Protein AF-A0A450TXM8-F1 (afdb_monomer)

pLDDT: mean 93.65, std 6.19, range [65.19, 98.56]

Mean predicted aligned error: 3.24 Å

Organism: NCBI:txid2126338

Structure (mmCIF, N/CA/C/O backbone):
data_AF-A0A450TXM8-F1
#
_entry.id   AF-A0A450TXM8-F1
#
loop_
_atom_site.group_PDB
_atom_site.id
_atom_site.type_symbol
_atom_site.label_atom_id
_atom_site.label_alt_id
_atom_site.label_comp_id
_atom_site.label_asym_id
_atom_site.label_entity_id
_atom_site.label_seq_id
_atom_site.pdbx_PDB_ins_code
_atom_site.Cartn_x
_atom_site.Cartn_y
_atom_site.Cartn_z
_atom_site.occupancy
_atom_site.B_iso_or_equiv
_atom_site.auth_seq_id
_atom_site.auth_comp_id
_atom_site.auth_asym_id
_atom_site.auth_atom_id
_atom_site.pdbx_PDB_model_num
ATOM 1 N N 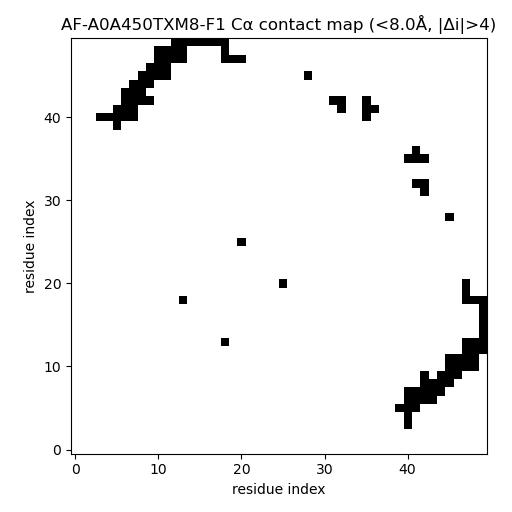. MET A 1 1 ? -24.879 -0.483 -4.703 1.00 65.19 1 MET A N 1
ATOM 2 C CA . MET A 1 1 ? -24.488 -0.837 -3.320 1.00 65.19 1 MET A CA 1
ATOM 3 C C . MET A 1 1 ? -22.971 -0.736 -3.232 1.00 65.19 1 MET A C 1
ATOM 5 O O . MET A 1 1 ? -22.314 -1.265 -4.118 1.00 65.19 1 MET A O 1
ATOM 9 N N . ILE A 1 2 ? -22.421 0.005 -2.268 1.00 79.94 2 ILE A N 1
ATOM 10 C CA . ILE A 1 2 ? -20.966 0.202 -2.139 1.00 79.94 2 ILE A CA 1
ATOM 11 C C . ILE A 1 2 ? -20.405 -0.889 -1.224 1.00 79.94 2 ILE A C 1
ATOM 13 O O . ILE A 1 2 ? -20.957 -1.133 -0.153 1.00 79.94 2 ILE A O 1
ATOM 17 N N . ASN A 1 3 ? -19.323 -1.545 -1.646 1.00 84.25 3 ASN A N 1
ATOM 18 C CA . ASN A 1 3 ? -18.623 -2.535 -0.832 1.00 84.25 3 ASN A CA 1
ATOM 19 C C . ASN A 1 3 ? -17.825 -1.831 0.284 1.00 84.25 3 ASN A C 1
ATOM 21 O O . ASN A 1 3 ? -17.078 -0.895 0.003 1.00 84.25 3 ASN A O 1
ATOM 25 N N . LYS A 1 4 ? -17.967 -2.281 1.536 1.00 84.00 4 LYS A N 1
ATOM 26 C CA . LYS A 1 4 ? -17.209 -1.780 2.698 1.00 84.00 4 LYS A CA 1
ATOM 27 C C . LYS A 1 4 ? -16.454 -2.947 3.347 1.00 84.00 4 LYS A C 1
ATOM 29 O O . LYS A 1 4 ? -16.868 -3.431 4.402 1.00 84.00 4 LYS A O 1
ATOM 34 N N . PRO A 1 5 ? -15.381 -3.442 2.711 1.00 92.00 5 PRO A N 1
ATOM 35 C CA . PRO A 1 5 ? -14.618 -4.544 3.268 1.00 92.00 5 PRO A CA 1
ATOM 36 C C . PRO A 1 5 ? -13.847 -4.078 4.518 1.00 92.00 5 PRO A C 1
ATOM 38 O O . PRO A 1 5 ? -13.443 -2.915 4.593 1.00 92.00 5 PRO A O 1
ATOM 41 N N . PRO A 1 6 ? -13.594 -4.967 5.492 1.00 92.62 6 PRO A N 1
ATOM 42 C CA . PRO A 1 6 ? -12.787 -4.644 6.675 1.00 92.62 6 PRO A CA 1
ATOM 43 C C . PRO A 1 6 ? -11.310 -4.378 6.333 1.00 92.62 6 PRO A C 1
ATOM 45 O O . PRO A 1 6 ? -10.597 -3.705 7.082 1.00 92.62 6 PRO A O 1
ATOM 48 N N . HIS A 1 7 ? -10.856 -4.883 5.183 1.00 97.56 7 HIS A N 1
ATOM 49 C CA . HIS A 1 7 ? -9.489 -4.765 4.696 1.00 97.56 7 HIS A CA 1
ATOM 50 C C . HIS A 1 7 ? -9.465 -4.470 3.198 1.00 97.56 7 HIS A C 1
ATOM 52 O O . HIS A 1 7 ? -10.294 -4.985 2.450 1.00 97.56 7 HIS A O 1
ATOM 58 N N . ILE A 1 8 ? -8.478 -3.691 2.763 1.00 97.12 8 ILE A N 1
ATOM 59 C CA . ILE A 1 8 ? -8.157 -3.480 1.350 1.00 97.12 8 ILE A CA 1
ATOM 60 C C . ILE A 1 8 ? -6.653 -3.631 1.124 1.00 97.12 8 ILE A C 1
ATOM 62 O O . ILE A 1 8 ? -5.854 -3.403 2.031 1.00 97.12 8 ILE A O 1
ATOM 66 N N . MET A 1 9 ? -6.271 -3.986 -0.096 1.00 97.69 9 MET A N 1
ATOM 67 C CA . MET A 1 9 ? -4.894 -3.942 -0.581 1.00 97.69 9 MET A CA 1
ATOM 68 C C . MET A 1 9 ? -4.867 -3.034 -1.806 1.00 97.69 9 MET A C 1
ATOM 70 O O . MET A 1 9 ? -5.798 -3.053 -2.611 1.00 97.69 9 MET A O 1
ATOM 74 N N . LEU A 1 10 ? -3.833 -2.209 -1.906 1.00 97.06 10 LEU A N 1
ATOM 75 C CA . LEU A 1 10 ? -3.580 -1.386 -3.082 1.00 97.06 10 LEU A CA 1
ATOM 76 C C . LEU A 1 10 ? -2.558 -2.111 -3.951 1.00 97.06 10 LEU A C 1
ATOM 78 O O . LEU A 1 10 ? -1.668 -2.754 -3.417 1.00 97.06 10 LEU A O 1
ATOM 82 N N . VAL A 1 11 ? -2.666 -2.015 -5.268 1.00 96.00 11 VAL A N 1
ATOM 83 C CA . VAL A 1 11 ? -1.662 -2.570 -6.179 1.00 96.00 11 VAL A CA 1
ATOM 84 C C . VAL A 1 11 ? -1.404 -1.522 -7.245 1.00 96.00 11 VAL A C 1
ATOM 86 O O . VAL A 1 11 ? -2.360 -1.011 -7.832 1.00 96.00 11 VAL A O 1
ATOM 89 N N . HIS A 1 12 ? -0.136 -1.195 -7.471 1.00 94.75 12 HIS A N 1
ATOM 90 C CA . HIS A 1 12 ? 0.278 -0.273 -8.523 1.00 94.75 12 HIS A CA 1
ATOM 91 C C . HIS A 1 12 ? 1.216 -1.009 -9.476 1.00 94.75 12 HIS A 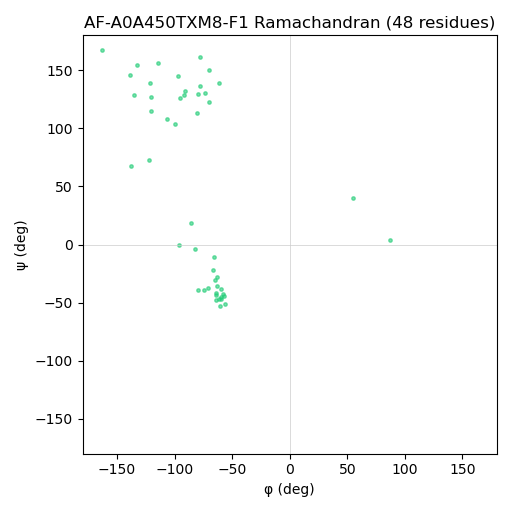C 1
ATOM 93 O O . HIS A 1 12 ? 2.177 -1.638 -9.046 1.00 94.75 12 HIS A O 1
ATOM 99 N N . ASN A 1 13 ? 0.916 -0.968 -10.770 1.00 93.62 13 ASN A N 1
ATOM 100 C CA . ASN A 1 13 ? 1.801 -1.472 -11.806 1.00 93.62 13 ASN A CA 1
ATOM 101 C C . ASN A 1 13 ? 2.738 -0.370 -12.338 1.00 93.62 13 ASN A C 1
ATOM 103 O O . ASN A 1 13 ? 2.261 0.674 -12.778 1.00 93.62 13 ASN A O 1
ATOM 107 N N . HIS A 1 14 ? 4.047 -0.621 -12.376 1.00 92.81 14 HIS A N 1
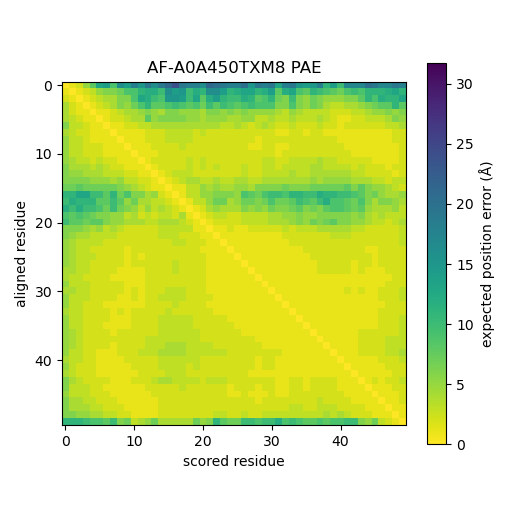ATOM 108 C CA . HIS A 1 14 ? 5.024 0.212 -13.081 1.00 92.81 14 HIS A CA 1
ATOM 109 C C . HIS A 1 14 ? 5.357 -0.422 -14.437 1.00 92.81 14 HIS A C 1
ATOM 111 O O . HIS A 1 14 ? 6.121 -1.377 -14.530 1.00 92.81 14 HIS A O 1
ATOM 117 N N . THR A 1 15 ?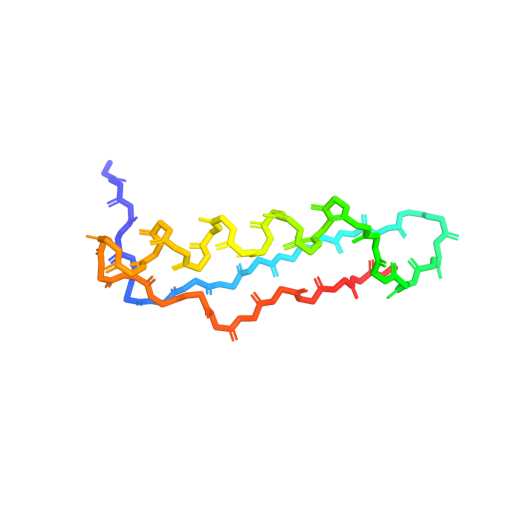 4.805 0.123 -15.526 1.00 91.56 15 THR A N 1
ATOM 118 C CA . THR A 1 15 ? 4.964 -0.442 -16.885 1.00 91.56 15 THR A CA 1
ATOM 119 C C . THR A 1 15 ? 6.393 -0.400 -17.426 1.00 91.56 15 THR A C 1
ATOM 121 O O . THR A 1 15 ? 6.681 -0.998 -18.457 1.00 91.56 15 THR A O 1
ATOM 124 N N . GLU A 1 16 ? 7.285 0.321 -16.753 1.00 90.38 16 GLU A N 1
ATOM 125 C CA . GLU A 1 16 ? 8.696 0.461 -17.118 1.00 90.38 16 GLU A CA 1
ATOM 126 C C . GLU A 1 16 ? 9.560 -0.711 -16.623 1.00 90.38 16 GLU A C 1
ATOM 128 O O . GLU A 1 16 ? 10.750 -0.761 -16.923 1.00 90.38 16 GLU A O 1
ATOM 133 N N . GLY A 1 17 ? 8.984 -1.664 -15.878 1.00 86.38 17 GLY A N 1
ATOM 134 C CA . GLY A 1 17 ? 9.725 -2.819 -15.362 1.00 86.38 17 GLY A CA 1
ATOM 135 C C . GLY A 1 17 ? 10.417 -2.580 -14.015 1.00 86.38 17 GLY A C 1
ATOM 136 O O . GLY A 1 17 ? 11.150 -3.450 -13.545 1.00 86.38 17 GLY A O 1
ATOM 137 N N . ILE A 1 18 ? 10.233 -1.403 -13.408 1.00 84.69 18 ILE A N 1
ATOM 138 C CA . ILE A 1 18 ? 10.945 -0.972 -12.201 1.00 84.69 18 ILE A CA 1
ATOM 139 C C . ILE A 1 18 ? 9.998 -1.021 -11.000 1.00 84.69 18 ILE A C 1
ATOM 141 O O . ILE A 1 18 ? 9.151 -0.149 -10.837 1.00 84.69 18 ILE A O 1
ATOM 145 N N . SER A 1 19 ? 10.192 -1.987 -10.101 1.00 85.00 19 SER A N 1
ATOM 146 C CA . SER A 1 19 ? 9.383 -2.132 -8.875 1.00 85.00 19 SER A CA 1
ATOM 147 C C . SER A 1 19 ? 9.882 -1.289 -7.690 1.00 85.00 19 SER A C 1
ATOM 149 O O . SER A 1 19 ? 9.567 -1.577 -6.534 1.00 85.00 19 SER A O 1
ATOM 151 N N . GLU A 1 20 ? 10.700 -0.272 -7.952 1.00 90.38 20 GLU A N 1
ATOM 152 C CA . GLU A 1 20 ? 11.205 0.634 -6.923 1.00 90.38 20 GLU A CA 1
ATOM 153 C C . GLU A 1 20 ? 10.125 1.653 -6.527 1.00 90.38 20 GLU A C 1
ATOM 155 O O . GLU A 1 20 ? 9.413 2.199 -7.370 1.00 90.38 20 GLU A O 1
ATOM 160 N N . LEU A 1 21 ? 9.979 1.892 -5.222 1.00 89.88 21 LEU A N 1
ATOM 161 C CA . LEU A 1 21 ? 8.970 2.799 -4.672 1.00 89.88 21 LEU A CA 1
ATOM 162 C C . LEU A 1 21 ? 9.300 4.257 -4.993 1.00 89.88 21 LEU A C 1
ATOM 164 O O . LEU A 1 21 ? 10.322 4.772 -4.533 1.00 89.88 21 LEU A O 1
ATOM 168 N N . SER A 1 22 ? 8.384 4.960 -5.663 1.00 92.69 22 SER A N 1
A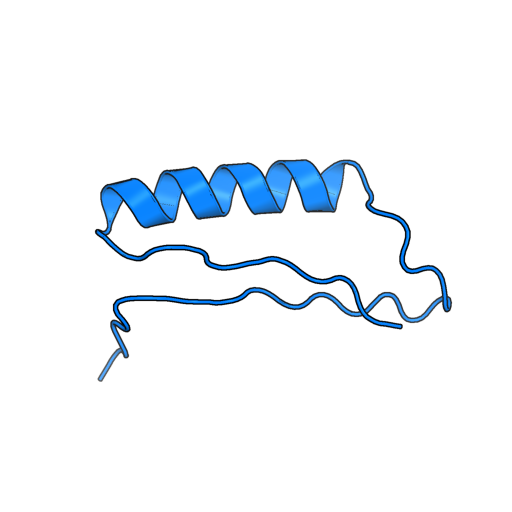TOM 169 C CA . SER A 1 22 ? 8.482 6.414 -5.797 1.00 92.69 22 SER A CA 1
ATOM 170 C C . SER A 1 22 ? 8.042 7.130 -4.512 1.00 92.69 22 SER A C 1
ATOM 172 O O . SER A 1 22 ? 7.303 6.598 -3.676 1.00 92.69 22 SER A O 1
ATOM 174 N N . GLU A 1 23 ? 8.437 8.395 -4.356 1.00 96.19 23 GLU A N 1
ATOM 175 C CA . GLU A 1 23 ? 7.945 9.239 -3.256 1.00 96.19 23 GLU A CA 1
ATOM 176 C C . GLU A 1 23 ? 6.424 9.470 -3.330 1.00 96.19 23 GLU A C 1
ATOM 178 O O . GLU A 1 23 ? 5.752 9.617 -2.305 1.00 96.19 23 GLU A O 1
ATOM 183 N N . VAL A 1 24 ? 5.849 9.436 -4.536 1.00 95.56 24 VAL A N 1
ATOM 184 C CA . VAL A 1 24 ? 4.401 9.570 -4.742 1.00 95.56 24 VAL A CA 1
ATOM 185 C C . VAL A 1 24 ? 3.661 8.318 -4.263 1.00 95.56 24 VAL A C 1
ATOM 187 O O . VAL A 1 24 ? 2.594 8.442 -3.648 1.00 95.56 24 VAL A O 1
ATOM 190 N N . ASP A 1 25 ? 4.231 7.127 -4.464 1.00 95.88 25 ASP A N 1
ATOM 191 C CA . ASP A 1 25 ? 3.673 5.872 -3.945 1.00 95.88 25 ASP A CA 1
ATOM 192 C C . ASP A 1 25 ? 3.667 5.867 -2.418 1.00 95.88 25 ASP A C 1
ATOM 194 O O . ASP A 1 25 ? 2.651 5.532 -1.799 1.00 95.88 25 ASP A O 1
ATOM 198 N N . LYS A 1 26 ? 4.760 6.319 -1.790 1.00 96.81 26 LYS A N 1
ATOM 199 C CA . LYS A 1 26 ? 4.857 6.454 -0.327 1.00 96.81 26 LYS A CA 1
ATOM 200 C C . LYS A 1 26 ? 3.800 7.417 0.214 1.00 96.81 26 LYS A C 1
ATOM 202 O O . LYS A 1 26 ? 2.993 7.030 1.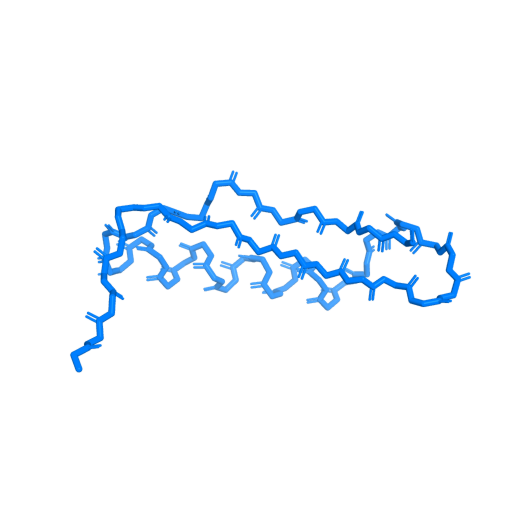063 1.00 96.81 26 LYS A O 1
ATOM 207 N N . ALA A 1 27 ? 3.719 8.631 -0.336 1.00 98.12 27 ALA A N 1
ATOM 208 C CA . ALA A 1 27 ? 2.732 9.630 0.081 1.00 98.12 27 ALA A CA 1
ATOM 209 C C . ALA A 1 27 ? 1.284 9.134 -0.105 1.00 98.12 27 ALA A C 1
ATOM 211 O O . ALA A 1 27 ? 0.406 9.364 0.738 1.00 98.12 27 ALA A O 1
ATOM 212 N N . THR A 1 28 ? 1.0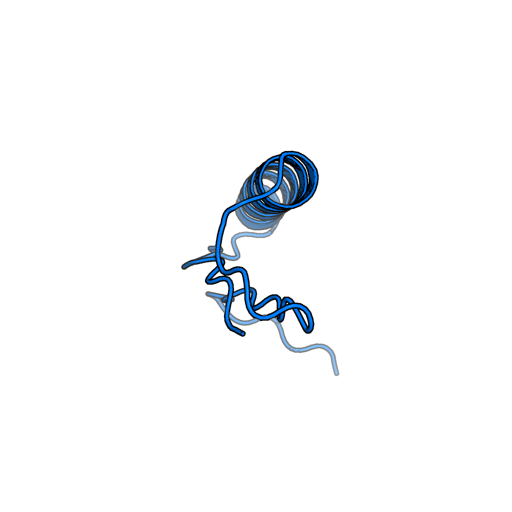27 8.406 -1.194 1.00 97.62 28 THR A N 1
ATOM 213 C CA . THR A 1 28 ? -0.266 7.768 -1.466 1.00 97.62 28 THR A CA 1
ATOM 214 C C . THR A 1 28 ? -0.585 6.699 -0.427 1.00 97.62 28 THR A C 1
ATOM 216 O O . THR A 1 28 ? -1.677 6.719 0.149 1.00 97.62 28 THR A O 1
ATOM 219 N N . THR A 1 29 ? 0.369 5.816 -0.131 1.00 97.88 29 THR A N 1
ATOM 220 C CA . THR A 1 29 ? 0.243 4.759 0.883 1.00 97.88 29 THR A CA 1
ATOM 221 C C . THR A 1 29 ? -0.110 5.348 2.244 1.00 97.88 29 THR A C 1
ATOM 223 O O . THR A 1 29 ? -1.117 4.973 2.849 1.00 97.88 29 THR A O 1
ATOM 226 N N . GLU A 1 30 ? 0.643 6.349 2.701 1.00 98.38 30 GLU A N 1
ATOM 227 C CA . GLU A 1 30 ? 0.410 6.997 3.992 1.00 98.38 30 GLU A CA 1
ATOM 228 C C . GLU A 1 30 ? -0.975 7.633 4.091 1.00 98.38 30 GLU A C 1
ATOM 230 O O . GLU A 1 30 ? -1.681 7.475 5.094 1.00 98.38 30 GLU A O 1
ATOM 235 N N . ARG A 1 31 ? -1.393 8.351 3.043 1.00 98.44 31 ARG A N 1
ATOM 236 C CA . ARG A 1 31 ? -2.708 8.994 3.013 1.00 98.44 31 ARG A CA 1
ATOM 237 C C . ARG A 1 31 ? -3.832 7.961 3.071 1.00 98.44 31 ARG A C 1
ATOM 239 O O . ARG A 1 31 ? -4.854 8.215 3.706 1.00 98.44 31 ARG A O 1
ATOM 246 N N . ARG A 1 32 ? -3.650 6.800 2.439 1.00 97.81 32 ARG A N 1
ATOM 247 C CA . ARG A 1 32 ? -4.643 5.715 2.403 1.00 97.81 32 ARG A CA 1
ATOM 248 C C . ARG A 1 32 ? -4.699 4.984 3.738 1.00 97.81 32 ARG A C 1
ATOM 250 O O . ARG A 1 32 ? -5.796 4.731 4.221 1.00 97.81 32 ARG A O 1
ATOM 257 N N . ILE A 1 33 ? -3.561 4.760 4.394 1.00 98.50 33 ILE A N 1
ATOM 258 C CA . ILE A 1 33 ? -3.515 4.234 5.767 1.00 98.50 33 ILE A CA 1
ATOM 259 C C . ILE A 1 33 ? -4.249 5.179 6.729 1.00 98.50 33 ILE A C 1
ATOM 261 O O . ILE A 1 33 ? -5.071 4.727 7.528 1.00 98.50 33 ILE A O 1
ATOM 265 N N . LYS A 1 34 ? -3.995 6.494 6.648 1.00 98.56 34 LYS A N 1
ATOM 266 C CA . LYS A 1 34 ? -4.669 7.503 7.489 1.00 98.56 34 LYS A CA 1
ATOM 267 C C . LYS A 1 34 ? -6.184 7.510 7.255 1.00 98.56 34 LYS A C 1
ATOM 269 O O . LYS A 1 34 ? -6.943 7.456 8.217 1.00 98.56 34 LYS A O 1
ATOM 274 N N . ALA A 1 35 ? -6.624 7.508 5.997 1.00 97.81 35 ALA A N 1
ATOM 275 C CA . ALA A 1 35 ? -8.046 7.441 5.657 1.00 97.81 35 ALA A CA 1
ATOM 276 C C . ALA A 1 35 ? -8.696 6.123 6.111 1.00 97.81 35 ALA A C 1
ATOM 278 O O . ALA A 1 35 ? -9.785 6.131 6.679 1.00 97.81 35 ALA A O 1
ATOM 279 N N . GLY A 1 36 ? -8.006 4.997 5.923 1.00 96.75 36 GLY A N 1
ATOM 280 C CA . GLY A 1 36 ? -8.465 3.683 6.355 1.00 96.75 36 GLY A CA 1
ATOM 281 C C . GLY A 1 36 ? -8.729 3.619 7.860 1.00 96.75 36 GLY A C 1
ATOM 282 O O . GLY A 1 36 ? -9.784 3.147 8.280 1.00 96.75 36 GLY A O 1
ATOM 283 N N . LYS A 1 37 ? -7.837 4.200 8.677 1.00 97.44 37 LYS A N 1
ATOM 284 C CA . LYS A 1 37 ? -8.032 4.315 10.134 1.00 97.44 37 LYS A CA 1
ATOM 285 C C . LYS A 1 37 ? -9.324 5.054 10.495 1.00 97.44 37 LYS A C 1
ATOM 287 O O . LYS A 1 37 ? -10.058 4.577 11.353 1.00 97.44 37 LYS A O 1
ATOM 292 N N . LEU A 1 38 ? -9.627 6.167 9.819 1.00 97.75 38 LEU A N 1
ATOM 293 C CA . LEU A 1 38 ? -10.858 6.941 10.048 1.00 97.75 38 LEU A CA 1
ATOM 294 C C . LEU A 1 38 ? -12.127 6.159 9.682 1.00 97.75 38 LEU A C 1
ATOM 296 O O . LEU A 1 38 ? -13.175 6.366 10.281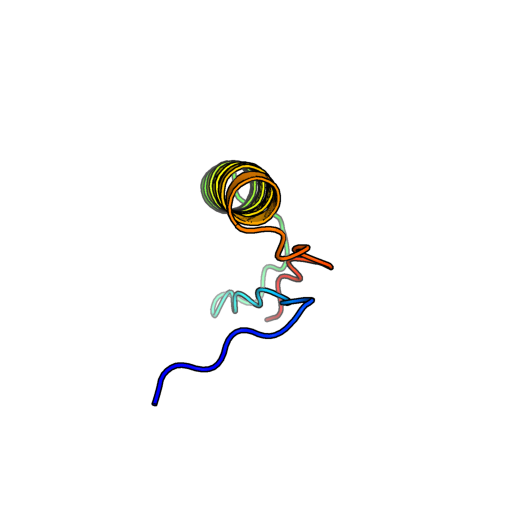 1.00 97.75 38 LEU A O 1
ATOM 300 N N . LEU A 1 39 ? -12.036 5.266 8.695 1.00 96.00 39 LEU A N 1
ATOM 301 C CA . LEU A 1 39 ? -13.172 4.504 8.173 1.00 96.00 39 LEU A CA 1
ATOM 302 C C . LEU A 1 39 ? -13.315 3.104 8.782 1.00 96.00 39 LEU A C 1
ATOM 304 O O . LEU A 1 39 ? -14.238 2.374 8.395 1.00 96.00 39 LEU A O 1
ATOM 308 N N . SER A 1 40 ? -12.407 2.734 9.689 1.00 96.31 40 SER A N 1
ATOM 309 C CA . SER A 1 40 ? -12.237 1.372 10.208 1.00 96.31 40 SER A CA 1
ATOM 310 C C . SER A 1 40 ? -12.034 0.334 9.093 1.00 96.31 40 SER A C 1
ATOM 312 O O . SER A 1 40 ? -12.579 -0.763 9.145 1.00 96.31 40 SER A O 1
ATOM 314 N N . ILE A 1 41 ? -11.254 0.696 8.069 1.00 97.12 41 ILE A N 1
ATOM 315 C CA . ILE A 1 41 ? -10.846 -0.169 6.954 1.00 97.12 41 ILE A CA 1
ATOM 316 C C . ILE A 1 41 ? -9.318 -0.239 6.955 1.00 97.12 41 ILE A C 1
ATOM 318 O O . ILE A 1 41 ? -8.645 0.765 6.727 1.00 97.12 41 ILE A O 1
ATOM 322 N N . LYS A 1 42 ? -8.734 -1.410 7.208 1.00 97.88 42 LYS A N 1
ATOM 323 C CA . LYS A 1 42 ? -7.270 -1.551 7.223 1.00 97.88 42 LYS A CA 1
ATOM 324 C C . LYS A 1 42 ? -6.728 -1.662 5.796 1.00 97.88 42 LYS A C 1
ATOM 326 O O . LYS A 1 42 ? -7.165 -2.511 5.027 1.00 97.88 42 LYS A O 1
ATOM 331 N N . VAL A 1 43 ? -5.724 -0.850 5.473 1.00 98.00 43 VAL A N 1
ATOM 332 C CA . VAL A 1 43 ? -4.869 -1.072 4.299 1.00 98.00 43 VAL A CA 1
ATOM 333 C C . VAL A 1 43 ? -3.837 -2.127 4.688 1.00 98.00 43 VAL A C 1
ATOM 335 O O . VAL A 1 43 ? -3.051 -1.896 5.606 1.00 98.00 43 VAL A O 1
ATOM 338 N N . SER A 1 44 ? -3.906 -3.304 4.073 1.00 97.94 44 SER A N 1
ATOM 339 C CA . SER A 1 44 ? -3.045 -4.442 4.412 1.00 97.94 44 SER A CA 1
ATOM 340 C C . SER A 1 44 ? -1.659 -4.326 3.793 1.00 97.94 44 SER A C 1
ATOM 342 O O . SER A 1 44 ? -0.691 -4.666 4.462 1.00 97.94 44 SER A O 1
ATOM 344 N N . ASP A 1 45 ? -1.583 -3.850 2.549 1.00 97.44 45 ASP A N 1
ATOM 345 C CA . ASP A 1 45 ? -0.336 -3.677 1.804 1.00 97.44 45 ASP A CA 1
ATOM 346 C C . ASP A 1 45 ? -0.543 -2.736 0.600 1.00 97.44 45 ASP A C 1
ATOM 348 O O . ASP A 1 45 ? -1.689 -2.431 0.233 1.00 97.44 45 ASP A O 1
ATOM 352 N N . HIS A 1 46 ? 0.561 -2.298 -0.006 1.00 96.81 46 HIS A N 1
ATOM 353 C CA . HIS A 1 46 ? 0.601 -1.586 -1.281 1.00 96.81 46 HIS A CA 1
ATOM 354 C C . HIS A 1 46 ? 1.760 -2.085 -2.171 1.00 96.81 46 HIS A C 1
ATOM 356 O O . HIS A 1 46 ? 2.716 -1.339 -2.394 1.00 96.81 46 HIS A O 1
ATOM 362 N N . PRO A 1 47 ? 1.720 -3.339 -2.662 1.00 95.06 47 PRO A N 1
ATOM 363 C CA . PRO A 1 47 ? 2.732 -3.851 -3.578 1.00 95.06 47 PRO A CA 1
ATOM 364 C C . PRO A 1 47 ? 2.793 -3.062 -4.887 1.00 95.06 47 PRO A C 1
ATOM 366 O O . PRO A 1 47 ? 1.767 -2.744 -5.501 1.00 95.06 47 PRO A O 1
ATOM 369 N N . ILE A 1 48 ? 4.028 -2.837 -5.335 1.00 95.06 48 ILE A N 1
ATOM 370 C CA . ILE A 1 48 ? 4.335 -2.426 -6.700 1.00 95.06 48 ILE A CA 1
ATOM 371 C C . ILE A 1 48 ? 4.675 -3.681 -7.500 1.00 95.06 48 ILE A C 1
ATOM 373 O O . ILE A 1 48 ? 5.532 -4.471 -7.101 1.00 95.06 48 ILE A O 1
ATOM 377 N N . ILE A 1 49 ? 3.979 -3.868 -8.616 1.00 93.88 49 ILE A N 1
ATOM 378 C CA . ILE A 1 49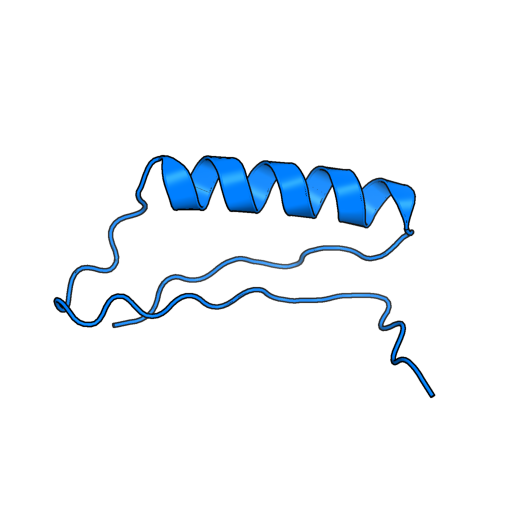 ? 4.222 -4.943 -9.580 1.00 93.88 49 ILE A CA 1
ATOM 379 C C . ILE A 1 49 ? 4.702 -4.335 -10.898 1.00 93.88 49 ILE A C 1
ATOM 381 O O . ILE A 1 49 ? 4.416 -3.175 -11.178 1.00 93.88 49 ILE A O 1
ATOM 385 N N . SER A 1 50 ? 5.420 -5.103 -11.708 1.00 85.69 50 SER A N 1
ATOM 386 C CA . SER A 1 50 ? 5.837 -4.691 -13.050 1.00 85.69 50 SER A CA 1
ATOM 387 C C . SER A 1 50 ? 5.466 -5.760 -14.063 1.00 85.69 50 SER A C 1
ATOM 389 O O . SER A 1 50 ? 5.570 -6.952 -13.691 1.00 85.69 50 SER A O 1
#

InterPro domains:
  IPR025657 RadC-like JAB domain [PF04002] (7-50)

Sequence (50 aa):
MINKPPHIMLVHNHTEGISELSEVDKATTERRIKAGKLLSIKVSDHPIIS

Secondary structure (DSSP, 8-state):
-----SEE---EE-TTS--PPPHHHHHHHHHHHHHHHHHT-EE----EE-

Solvent-accessible surface area (backbone atoms only — not comparable to full-atom values): 3105 Å² total; per-residue (Å²): 137,86,88,81,61,64,58,46,70,50,78,47,76,31,93,87,64,54,62,70,84,49,74,66,53,52,56,48,48,54,53,48,44,56,51,17,63,77,68,67,23,46,62,78,50,69,54,58,42,94

Radius of gyration: 12.25 Å; Cα contacts (8 Å, |Δi|>4): 55; chains: 1; bounding box: 36×15×27 Å

Foldseek 3Di:
DDDDDLEDEAEAEDPVQDQDDDPVNVVVVVVVCVVCVVSNYHHPYYGYHD

Nearest PDB structures (foldseek):
  2qlc-assembly5_E  TM=9.701E-01  e=1.614E-02  Chlorobaculum tepidum TLS
  3pnq-assembly1_B  TM=6.572E-01  e=2.829E+00  Escherichia coli K-12
  3pnm-assembly1_B  TM=6.079E-01  e=6.162E+00  Escherichia coli K-12
  3pno-assembly2_D  TM=6.159E-01  e=7.099E+00  Escherichia coli K-12